Protein AF-A0A1F4BNC8-F1 (afdb_monomer_lite)

Secondary structure (DSSP, 8-state):
----EEEEEEEES-HHHHHHHHHHHHHHS-TTTTTS-EEEEEETTEEEEEEEESS---HHHHHHHHHH-TTSEEEEEEEETTTTEEEEEEEETTEEEEEEEEE--

Foldseek 3Di:
DQWWKKKKKKKFFDPVVQVVLVVLLPVLCDVVVPVWPWDWDDDDGITMIITTDRVDDPLQSVLVSLLVVQRMKMKMWMDGVVVQKIKIFIHHNSDTPDIDMDGND

pLDDT: mean 84.94, std 12.76, range [47.03, 96.75]

Structure (mmCIF, N/CA/C/O backbone):
data_AF-A0A1F4BNC8-F1
#
_entry.id   AF-A0A1F4BNC8-F1
#
loop_
_atom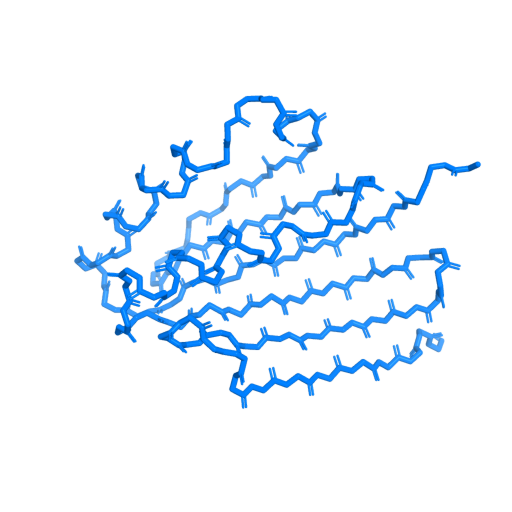_site.group_PDB
_atom_site.id
_atom_site.type_symbol
_atom_site.label_atom_id
_atom_site.label_alt_id
_atom_site.label_comp_id
_atom_site.label_asym_id
_atom_site.label_entity_id
_atom_site.label_seq_id
_atom_site.pdbx_PDB_ins_code
_atom_site.Cartn_x
_atom_site.Cartn_y
_atom_site.Cartn_z
_atom_site.occupancy
_atom_site.B_iso_or_equiv
_atom_site.auth_seq_id
_atom_site.auth_comp_id
_atom_site.auth_asym_id
_atom_site.auth_atom_id
_atom_site.pdbx_PDB_model_num
ATOM 1 N N . MET A 1 1 ? -19.160 5.148 17.918 1.00 47.03 1 MET A N 1
ATOM 2 C CA . MET A 1 1 ? -17.823 5.756 17.762 1.00 47.03 1 MET A CA 1
ATOM 3 C C . MET A 1 1 ? -17.330 5.344 16.390 1.00 47.03 1 MET A C 1
ATOM 5 O O . MET A 1 1 ? -17.612 4.221 15.999 1.00 47.03 1 MET A O 1
ATOM 9 N N . ARG A 1 2 ? -16.757 6.259 15.609 1.00 56.31 2 ARG A N 1
ATOM 10 C CA . ARG A 1 2 ? -16.182 5.903 14.308 1.00 56.31 2 ARG A CA 1
ATOM 11 C C . ARG A 1 2 ? -14.800 5.312 14.569 1.00 56.31 2 ARG A C 1
ATOM 13 O O . ARG A 1 2 ? -13.986 5.978 15.207 1.00 56.31 2 ARG A O 1
ATOM 20 N N . MET A 1 3 ? -14.599 4.064 14.147 1.00 62.59 3 MET A N 1
ATOM 21 C CA . MET A 1 3 ? -13.301 3.387 14.169 1.00 62.59 3 MET A CA 1
ATOM 22 C C . MET A 1 3 ? -12.304 4.269 13.428 1.00 62.59 3 MET A C 1
ATOM 24 O O . MET A 1 3 ? -12.599 4.670 12.315 1.00 62.59 3 MET A O 1
ATOM 2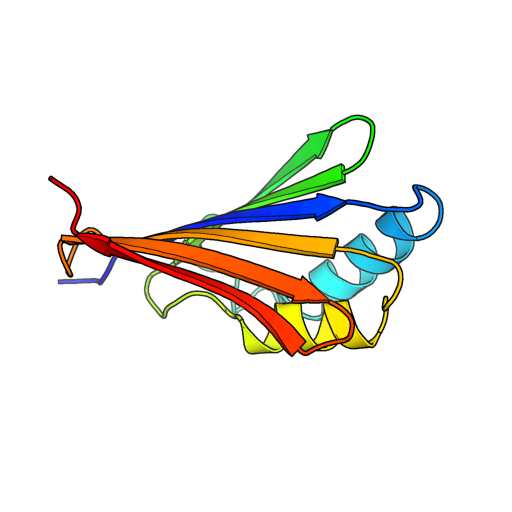8 N N . LEU A 1 4 ? -11.157 4.603 14.020 1.00 80.56 4 LEU A N 1
ATOM 29 C CA . LEU A 1 4 ? -10.112 5.361 13.328 1.00 80.56 4 LEU A CA 1
ATOM 30 C C . LEU A 1 4 ? -8.879 4.477 13.182 1.00 80.56 4 LEU A C 1
ATOM 32 O O . LEU A 1 4 ? -8.244 4.107 14.176 1.00 80.56 4 LEU A O 1
ATOM 36 N N . ILE A 1 5 ? -8.545 4.142 11.938 1.00 87.94 5 ILE A N 1
ATOM 37 C CA . ILE A 1 5 ? -7.303 3.455 11.595 1.00 87.94 5 ILE A CA 1
ATOM 38 C C . ILE A 1 5 ? -6.405 4.448 10.872 1.00 87.94 5 ILE A C 1
ATOM 40 O O . ILE A 1 5 ? -6.792 5.010 9.849 1.00 87.94 5 ILE A O 1
ATOM 44 N N . HIS A 1 6 ? -5.197 4.637 11.394 1.00 90.69 6 HIS A N 1
ATOM 45 C CA . HIS A 1 6 ? -4.143 5.359 10.693 1.00 90.69 6 HIS A CA 1
ATOM 46 C C . HIS A 1 6 ? -3.214 4.331 10.055 1.00 90.69 6 HIS A C 1
ATOM 48 O O . HIS A 1 6 ? -2.673 3.480 10.764 1.00 90.69 6 HIS A O 1
ATOM 54 N N . ALA A 1 7 ? -3.065 4.377 8.737 1.00 91.00 7 ALA A N 1
ATOM 55 C CA . ALA A 1 7 ? -2.226 3.458 7.989 1.00 91.00 7 ALA A CA 1
ATOM 56 C C . ALA A 1 7 ? -1.264 4.205 7.070 1.00 91.00 7 ALA A C 1
ATOM 58 O O . ALA A 1 7 ? -1.655 5.170 6.430 1.00 91.00 7 ALA A O 1
ATOM 59 N N . THR A 1 8 ? -0.047 3.696 6.950 1.00 92.12 8 THR A N 1
ATOM 60 C CA . THR A 1 8 ? 0.958 4.161 5.999 1.00 92.12 8 THR A CA 1
ATOM 61 C C . THR A 1 8 ? 1.256 3.024 5.032 1.00 92.12 8 THR A C 1
ATOM 63 O O . THR A 1 8 ? 1.539 1.902 5.455 1.00 92.12 8 THR A O 1
ATOM 66 N N . ILE A 1 9 ? 1.173 3.291 3.730 1.00 92.38 9 ILE A N 1
ATOM 67 C CA . ILE A 1 9 ? 1.464 2.326 2.672 1.00 92.38 9 ILE A CA 1
ATOM 68 C C . ILE A 1 9 ? 2.652 2.834 1.881 1.00 92.38 9 ILE A C 1
ATOM 70 O O . ILE A 1 9 ? 2.554 3.829 1.173 1.00 92.38 9 ILE A O 1
ATOM 74 N N . THR A 1 10 ? 3.764 2.121 1.973 1.00 93.69 10 THR A N 1
ATOM 75 C CA . THR A 1 10 ? 4.985 2.391 1.225 1.00 93.69 10 THR A CA 1
ATOM 76 C C . THR A 1 10 ? 5.108 1.414 0.065 1.00 93.69 10 THR A C 1
ATOM 78 O O . THR A 1 10 ? 4.988 0.203 0.251 1.00 93.69 10 THR A O 1
ATOM 81 N N . ILE A 1 11 ? 5.382 1.927 -1.128 1.00 94.25 11 ILE A N 1
ATOM 82 C CA . ILE A 1 11 ? 5.610 1.136 -2.336 1.00 94.25 11 ILE A CA 1
ATOM 83 C C . ILE A 1 11 ? 7.021 1.415 -2.826 1.00 94.25 11 ILE A C 1
ATOM 85 O O . ILE A 1 11 ? 7.368 2.565 -3.092 1.00 94.25 11 ILE A O 1
ATOM 89 N N . THR A 1 12 ? 7.826 0.365 -2.946 1.00 93.75 12 THR A N 1
ATOM 90 C CA . THR A 1 12 ? 9.226 0.445 -3.377 1.00 93.75 12 THR A CA 1
ATOM 91 C C . THR A 1 12 ? 9.512 -0.533 -4.509 1.00 93.75 12 THR A C 1
ATOM 93 O O . THR A 1 12 ? 8.816 -1.535 -4.679 1.00 93.75 12 THR A O 1
ATOM 96 N N . GLY A 1 13 ? 10.545 -0.235 -5.296 1.00 90.94 13 GLY A N 1
ATOM 97 C CA . GLY A 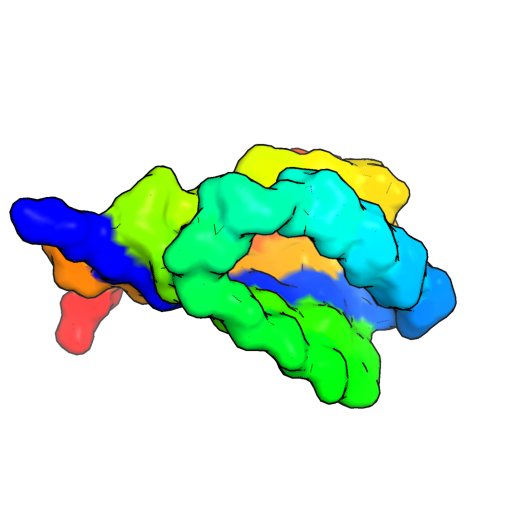1 13 ? 10.976 -1.045 -6.433 1.00 90.94 13 GLY A CA 1
ATOM 98 C C . GLY A 1 13 ? 11.535 -0.171 -7.551 1.00 90.94 13 GLY A C 1
ATOM 99 O O . GLY A 1 13 ? 12.025 0.929 -7.292 1.00 90.94 13 GLY A O 1
ATOM 100 N N . ASP A 1 14 ? 11.466 -0.662 -8.787 1.00 90.06 14 ASP A N 1
ATOM 101 C CA . ASP A 1 14 ? 11.944 0.070 -9.962 1.00 90.06 14 ASP A CA 1
ATOM 102 C C . ASP A 1 14 ? 11.180 1.394 -10.153 1.00 90.06 14 ASP A C 1
ATOM 104 O O . ASP A 1 14 ? 9.950 1.419 -10.260 1.00 90.06 14 ASP A O 1
ATOM 108 N N . ALA A 1 15 ? 11.921 2.501 -10.242 1.00 84.25 15 ALA A N 1
ATOM 109 C CA . ALA A 1 15 ? 11.377 3.838 -10.446 1.00 84.25 15 ALA A CA 1
ATOM 110 C C . ALA A 1 15 ? 10.553 3.968 -11.739 1.00 84.25 15 ALA A C 1
ATOM 112 O O . ALA A 1 15 ? 9.589 4.734 -11.764 1.00 84.25 15 ALA A O 1
ATOM 113 N N . ALA A 1 16 ? 10.878 3.200 -12.786 1.00 86.00 16 ALA A N 1
ATOM 114 C CA . ALA A 1 16 ? 10.106 3.185 -14.028 1.00 86.00 16 ALA A CA 1
ATOM 115 C C . ALA A 1 16 ? 8.687 2.619 -13.830 1.00 86.00 16 ALA A C 1
ATOM 117 O O . ALA A 1 16 ? 7.752 3.026 -14.524 1.00 86.00 16 ALA A O 1
ATOM 118 N N . LEU A 1 17 ? 8.508 1.713 -12.862 1.00 90.38 17 LEU A N 1
ATOM 119 C CA . LEU A 1 17 ? 7.220 1.093 -12.543 1.00 90.38 17 LEU A CA 1
ATOM 120 C C . LEU A 1 17 ? 6.391 1.924 -11.557 1.00 90.38 17 LEU A C 1
ATOM 122 O O . LEU A 1 17 ? 5.159 1.886 -11.616 1.00 90.38 17 LEU A O 1
ATOM 126 N N . LEU A 1 18 ? 7.039 2.697 -10.676 1.00 90.62 18 LEU A N 1
ATOM 127 C CA . LEU A 1 18 ? 6.354 3.490 -9.648 1.00 90.62 18 LEU A CA 1
ATOM 128 C C . LEU A 1 18 ? 5.335 4.470 -10.249 1.00 90.62 18 LEU A C 1
ATOM 130 O O . LEU A 1 18 ? 4.199 4.509 -9.787 1.00 90.62 18 LEU A O 1
ATOM 134 N N . GLY A 1 19 ? 5.677 5.191 -11.321 1.00 88.12 19 GLY A N 1
ATOM 135 C CA . GLY A 1 19 ? 4.745 6.146 -11.942 1.00 88.12 19 GLY A CA 1
ATOM 136 C C . GLY A 1 19 ? 3.493 5.486 -12.543 1.00 88.12 19 GLY A C 1
ATOM 137 O O . GLY A 1 19 ? 2.379 5.997 -12.414 1.00 88.12 19 GLY A O 1
ATOM 138 N N . ALA A 1 20 ? 3.643 4.310 -13.163 1.00 91.12 20 ALA A N 1
ATOM 139 C CA . ALA A 1 20 ? 2.508 3.549 -13.690 1.00 91.12 20 ALA A CA 1
ATOM 140 C C . ALA A 1 20 ? 1.623 2.988 -12.562 1.00 91.12 20 ALA A C 1
ATOM 142 O O . ALA A 1 20 ? 0.391 2.999 -12.673 1.00 91.12 20 ALA A O 1
ATOM 143 N N . CYS A 1 21 ? 2.248 2.546 -11.467 1.00 91.62 21 CYS A N 1
ATOM 144 C CA . CYS A 1 21 ? 1.567 2.077 -10.266 1.00 91.62 21 CYS A CA 1
ATOM 145 C C . CYS A 1 21 ? 0.761 3.194 -9.594 1.00 91.62 21 CYS A C 1
ATOM 147 O O . CYS A 1 21 ? -0.423 3.008 -9.314 1.00 91.62 21 CYS A O 1
ATOM 149 N N . GLU A 1 22 ? 1.345 4.382 -9.436 1.00 88.94 22 GLU A N 1
ATOM 150 C CA . GLU A 1 22 ? 0.660 5.565 -8.912 1.00 88.94 22 GLU A CA 1
ATOM 151 C C . GLU A 1 22 ? -0.603 5.884 -9.726 1.00 88.94 22 GLU A C 1
ATOM 153 O O . GLU A 1 22 ? -1.712 5.964 -9.188 1.00 88.94 22 GLU A O 1
ATOM 158 N N . ALA A 1 23 ? -0.468 6.003 -11.051 1.00 88.38 23 ALA A N 1
ATOM 159 C CA . ALA A 1 23 ? -1.591 6.299 -11.937 1.00 88.38 23 ALA A CA 1
ATOM 160 C C . ALA A 1 23 ? -2.678 5.209 -11.891 1.00 88.38 23 ALA A C 1
ATOM 162 O O . ALA A 1 23 ? -3.864 5.467 -12.134 1.00 88.38 23 ALA A O 1
ATOM 163 N N . ARG A 1 24 ? -2.298 3.962 -11.599 1.00 90.88 24 ARG A N 1
ATOM 164 C CA . ARG A 1 24 ? -3.244 2.867 -11.394 1.00 90.88 24 ARG A CA 1
ATOM 165 C C . ARG A 1 24 ? -3.958 2.982 -10.051 1.00 90.88 24 ARG A C 1
ATOM 167 O O . ARG A 1 24 ? -5.188 2.922 -10.037 1.00 90.88 24 ARG A O 1
ATOM 174 N N . LEU A 1 25 ? -3.228 3.203 -8.963 1.00 88.50 25 LEU A N 1
ATOM 175 C CA . LEU A 1 25 ? -3.788 3.371 -7.623 1.00 88.50 25 LEU A CA 1
ATOM 176 C C . LEU A 1 25 ? -4.747 4.553 -7.558 1.00 88.50 25 LEU A C 1
ATOM 178 O O . LEU A 1 25 ? -5.850 4.387 -7.056 1.00 88.50 25 LEU A O 1
ATOM 182 N N . ARG A 1 26 ? -4.409 5.692 -8.171 1.00 84.50 26 ARG A N 1
ATOM 183 C CA . ARG A 1 26 ? -5.313 6.852 -8.275 1.00 84.50 26 ARG A CA 1
ATOM 184 C C . ARG A 1 26 ? -6.645 6.533 -8.959 1.00 84.50 26 ARG A C 1
ATOM 186 O O . ARG A 1 26 ? -7.659 7.144 -8.645 1.00 84.50 26 ARG A O 1
ATOM 193 N N . ARG A 1 27 ? -6.668 5.578 -9.896 1.00 85.12 27 ARG A N 1
ATOM 194 C CA . ARG A 1 27 ? -7.908 5.125 -10.556 1.00 85.12 27 ARG A CA 1
ATOM 195 C C . ARG A 1 27 ? -8.697 4.130 -9.708 1.00 85.12 27 ARG A C 1
ATOM 197 O O . ARG A 1 27 ? -9.921 4.125 -9.779 1.00 85.12 27 ARG A O 1
ATOM 204 N N . LEU A 1 28 ? -8.009 3.275 -8.950 1.00 84.38 28 LEU A N 1
ATOM 205 C CA . LEU A 1 28 ? -8.639 2.277 -8.079 1.00 84.38 28 LEU A CA 1
ATOM 206 C C . LEU A 1 28 ? -9.190 2.908 -6.790 1.00 84.38 28 LEU A C 1
ATOM 208 O O . LEU A 1 28 ? -10.288 2.574 -6.349 1.00 84.38 28 LEU A O 1
ATOM 212 N N . LEU A 1 29 ? -8.451 3.855 -6.218 1.00 80.25 29 LEU A N 1
ATOM 213 C CA . LEU A 1 29 ? -8.826 4.666 -5.064 1.00 80.25 29 LEU A CA 1
ATOM 214 C C . LEU A 1 29 ? -9.726 5.818 -5.541 1.00 80.25 29 LEU A C 1
ATOM 216 O O . LEU A 1 29 ? -9.308 6.968 -5.621 1.00 80.25 29 LEU A O 1
ATOM 220 N N . SER A 1 30 ? -10.957 5.496 -5.951 1.00 68.62 30 SER A N 1
ATOM 221 C CA . SER A 1 30 ? -11.899 6.500 -6.465 1.00 68.62 30 SER A CA 1
ATOM 222 C C . SER A 1 30 ? -12.213 7.599 -5.424 1.00 68.62 30 SER A C 1
ATOM 224 O O . SER A 1 30 ? -12.106 7.351 -4.219 1.00 68.62 30 SER A O 1
ATOM 226 N N . PRO A 1 31 ? -12.719 8.777 -5.845 1.00 56.44 31 PRO A N 1
ATOM 227 C CA . PRO A 1 31 ? -13.092 9.879 -4.948 1.00 56.44 31 PRO A CA 1
ATOM 228 C C . PRO A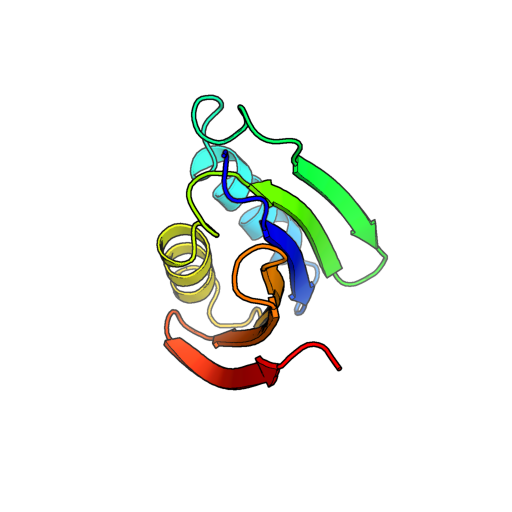 1 31 ? -14.073 9.512 -3.822 1.00 56.44 31 PRO A C 1
ATOM 230 O O . PRO A 1 31 ? -14.133 10.199 -2.810 1.00 56.44 31 PRO A O 1
ATOM 233 N N . GLN A 1 32 ? -14.843 8.431 -3.976 1.00 50.78 32 GLN A N 1
ATOM 234 C CA . GLN A 1 32 ? -15.790 7.960 -2.959 1.00 50.78 32 GLN A CA 1
ATOM 235 C C . GLN A 1 32 ? -15.095 7.223 -1.798 1.00 50.78 32 GLN A C 1
ATOM 237 O O . GLN A 1 32 ? -15.633 7.207 -0.694 1.00 50.78 32 GLN A O 1
ATOM 242 N N . PHE A 1 33 ? -13.902 6.658 -2.035 1.00 55.00 33 PHE A N 1
ATOM 243 C CA . PHE A 1 33 ? -13.016 6.100 -1.003 1.00 55.00 33 PHE A CA 1
ATOM 244 C C . PHE A 1 33 ? -12.119 7.175 -0.368 1.00 55.00 33 PHE A C 1
ATOM 246 O O . PHE A 1 33 ? -11.783 7.071 0.804 1.00 55.00 33 PHE A O 1
ATOM 253 N N . LEU A 1 34 ? -11.798 8.244 -1.106 1.00 55.47 34 LEU A N 1
ATOM 254 C CA . LEU A 1 34 ? -11.048 9.426 -0.641 1.00 55.47 34 LEU A CA 1
ATOM 255 C C . LEU A 1 34 ? -11.875 10.381 0.245 1.00 55.47 34 LEU A C 1
ATOM 257 O O . LEU A 1 34 ? -11.510 11.541 0.423 1.00 55.47 34 LEU A O 1
ATOM 261 N N . LYS A 1 35 ? -13.011 9.925 0.791 1.00 48.84 35 LYS A N 1
ATOM 262 C CA . LYS A 1 35 ? -13.747 10.681 1.821 1.00 48.84 35 LYS A CA 1
ATOM 263 C C . LYS A 1 35 ? -12.920 10.832 3.109 1.00 48.84 35 LYS A C 1
ATOM 265 O O . LYS A 1 35 ? -13.171 11.745 3.890 1.00 48.84 35 LYS A O 1
ATOM 270 N N . ASP A 1 36 ? -11.952 9.935 3.258 1.00 54.78 36 ASP A N 1
ATOM 271 C CA . ASP A 1 36 ? -10.957 9.812 4.309 1.00 54.78 36 ASP A CA 1
ATOM 272 C C . ASP A 1 36 ? -9.645 10.499 3.873 1.00 54.78 36 ASP A C 1
ATOM 274 O O . ASP A 1 36 ? -9.265 10.431 2.703 1.00 54.78 36 ASP A O 1
ATOM 278 N N . GLU A 1 37 ? -8.965 11.198 4.793 1.00 61.25 37 GLU A N 1
ATOM 279 C CA . GLU A 1 37 ? -7.748 11.979 4.512 1.00 61.25 37 GLU A CA 1
ATOM 280 C C . GLU A 1 37 ? -6.625 11.066 3.990 1.00 61.25 37 GLU A C 1
ATOM 282 O O . GLU A 1 37 ? -5.939 10.403 4.770 1.00 61.25 37 GLU A O 1
ATOM 287 N N . VAL A 1 38 ? -6.443 11.028 2.667 1.00 62.69 38 VAL A N 1
ATOM 288 C CA . VAL A 1 38 ? -5.298 10.380 2.020 1.00 62.69 38 VAL A CA 1
ATOM 289 C C . VAL A 1 38 ? -4.266 11.439 1.683 1.00 62.69 38 VAL A C 1
ATOM 291 O O . VAL A 1 38 ? -4.494 12.277 0.810 1.00 62.69 38 VAL A O 1
ATOM 294 N N . THR A 1 39 ? -3.124 11.392 2.364 1.00 70.06 39 THR A N 1
ATOM 295 C CA . THR A 1 39 ? -1.966 12.216 2.010 1.00 70.06 39 THR A CA 1
ATOM 296 C C . THR A 1 39 ? -0.980 11.358 1.236 1.00 70.06 39 THR A C 1
ATOM 298 O O . THR A 1 39 ? -0.502 10.340 1.729 1.00 70.06 39 THR A O 1
ATOM 301 N N . GLU A 1 40 ? -0.698 11.751 -0.000 1.00 73.75 40 GLU A N 1
ATOM 302 C CA . GLU A 1 40 ? 0.319 11.108 -0.824 1.00 73.75 40 GLU A CA 1
ATOM 303 C C . GLU A 1 40 ? 1.649 11.857 -0.670 1.00 73.75 40 GLU A C 1
ATOM 305 O O . GLU A 1 40 ? 1.729 13.065 -0.898 1.00 73.75 40 GLU A O 1
ATOM 310 N N . HIS A 1 41 ? 2.696 11.129 -0.294 1.00 74.19 41 HIS A N 1
ATOM 311 C CA . HIS A 1 41 ? 4.065 11.612 -0.202 1.00 74.19 41 HIS A CA 1
ATOM 312 C C . HIS A 1 41 ? 4.939 10.882 -1.225 1.00 74.19 41 HIS A C 1
ATOM 314 O O . HIS A 1 41 ? 5.005 9.651 -1.254 1.00 74.19 41 HIS A O 1
ATOM 320 N N . HIS A 1 42 ? 5.648 11.645 -2.055 1.00 67.56 42 HIS A N 1
ATOM 321 C CA . HIS A 1 42 ? 6.629 11.111 -3.000 1.00 67.56 42 HIS A CA 1
ATOM 322 C C . HIS A 1 42 ? 8.034 11.327 -2.446 1.00 67.56 42 HIS A C 1
ATOM 324 O O . HIS A 1 42 ? 8.453 12.462 -2.221 1.00 67.56 42 HIS A O 1
ATOM 330 N N . GLY A 1 43 ? 8.759 10.234 -2.210 1.00 60.31 43 GLY A N 1
ATOM 331 C CA . GLY A 1 43 ? 10.175 10.262 -1.851 1.00 60.31 43 GLY A CA 1
ATOM 332 C C . GLY A 1 43 ? 11.045 9.759 -3.007 1.00 60.31 43 GLY A C 1
ATOM 333 O O . GLY A 1 43 ? 10.554 9.026 -3.870 1.00 60.31 43 GLY A O 1
ATOM 334 N N . PRO A 1 44 ? 12.346 10.101 -3.048 1.00 55.97 44 PRO A N 1
ATOM 335 C CA . PRO A 1 44 ? 13.267 9.524 -4.021 1.00 55.97 44 PRO A CA 1
ATOM 336 C C . PRO A 1 44 ? 13.397 8.013 -3.765 1.00 55.97 44 PRO A C 1
ATOM 338 O O . PRO A 1 44 ? 14.113 7.586 -2.864 1.00 55.97 44 PRO A O 1
ATOM 341 N N . GLY A 1 45 ? 12.662 7.209 -4.539 1.00 68.88 45 GLY A N 1
ATOM 342 C CA . GLY A 1 45 ? 12.695 5.742 -4.486 1.00 68.88 45 GLY A CA 1
ATOM 343 C C . GLY A 1 45 ? 11.420 5.051 -3.987 1.00 68.88 45 GLY A C 1
ATOM 344 O O . GLY A 1 45 ? 11.436 3.830 -3.826 1.00 68.88 45 GLY A O 1
ATOM 345 N N . GLY A 1 46 ? 10.320 5.774 -3.753 1.00 85.06 46 GLY A N 1
ATOM 346 C CA . GLY A 1 46 ? 9.067 5.126 -3.364 1.00 85.06 46 GLY A CA 1
ATOM 347 C C . GLY A 1 46 ? 7.853 6.045 -3.288 1.00 85.06 46 GLY A C 1
ATOM 348 O O . GLY A 1 46 ? 7.974 7.261 -3.131 1.00 85.06 46 GLY A O 1
ATOM 349 N N . LEU A 1 47 ? 6.677 5.428 -3.376 1.00 88.88 47 LEU A N 1
ATOM 350 C CA . LEU A 1 47 ? 5.390 6.072 -3.107 1.00 88.88 47 LEU A CA 1
ATOM 351 C C . LEU A 1 47 ? 5.015 5.823 -1.649 1.00 88.88 47 LEU A C 1
ATOM 353 O O . LEU A 1 47 ? 5.194 4.710 -1.153 1.00 88.88 47 LEU A O 1
ATOM 357 N N . CYS A 1 48 ? 4.477 6.826 -0.969 1.00 89.31 48 CYS A N 1
ATOM 358 C CA . CYS A 1 48 ? 3.978 6.693 0.390 1.00 89.31 48 CYS A CA 1
ATOM 359 C C . CYS A 1 48 ? 2.560 7.263 0.475 1.00 89.31 48 CYS A C 1
ATOM 361 O O . CYS A 1 48 ? 2.319 8.394 0.066 1.00 89.31 48 CYS A O 1
ATOM 363 N N . TYR A 1 49 ? 1.624 6.475 0.994 1.00 87.38 49 TYR A N 1
ATOM 364 C CA . TYR A 1 49 ? 0.232 6.865 1.188 1.00 87.38 49 TYR A CA 1
ATOM 365 C C . TYR A 1 49 ? -0.101 6.799 2.670 1.00 87.38 49 TYR A C 1
ATOM 367 O O . TYR A 1 49 ? -0.118 5.709 3.239 1.00 87.38 49 TYR A O 1
ATOM 375 N N . ASP A 1 50 ? -0.403 7.939 3.273 1.00 87.19 50 ASP A N 1
ATOM 376 C CA . ASP A 1 50 ? -0.942 8.016 4.626 1.00 87.19 50 ASP A CA 1
ATOM 377 C C . ASP A 1 50 ? -2.465 8.089 4.556 1.00 87.19 50 ASP A C 1
ATOM 379 O O . ASP A 1 50 ? -3.026 8.989 3.936 1.00 87.19 50 ASP A O 1
ATOM 383 N N . LEU A 1 51 ? -3.132 7.112 5.166 1.00 85.56 51 LEU A N 1
ATOM 384 C CA . LEU A 1 51 ? -4.577 6.928 5.172 1.00 85.56 51 LEU A CA 1
ATOM 385 C C . LEU A 1 51 ? -5.114 7.074 6.594 1.00 85.56 51 LEU A C 1
ATOM 387 O O . LEU A 1 51 ? -4.673 6.364 7.500 1.00 85.56 51 LEU A O 1
ATOM 391 N N . LYS A 1 52 ? -6.144 7.897 6.781 1.00 84.75 52 LYS A N 1
ATOM 392 C CA . LYS A 1 52 ? -6.955 7.903 8.007 1.00 84.75 52 LYS A CA 1
ATOM 393 C C . LYS A 1 52 ? -8.359 7.422 7.692 1.00 84.75 52 LYS A C 1
ATOM 395 O O . LYS A 1 52 ? -9.195 8.223 7.298 1.00 84.75 52 LYS A O 1
ATOM 400 N N . VAL A 1 53 ? -8.596 6.121 7.838 1.00 81.81 53 VAL A N 1
ATOM 401 C CA . VAL A 1 53 ? -9.811 5.465 7.337 1.00 81.81 53 VAL A CA 1
ATOM 402 C C . VAL A 1 53 ? -10.743 5.016 8.448 1.00 81.81 53 VAL A C 1
ATOM 404 O O . VAL A 1 53 ? -10.300 4.444 9.450 1.00 81.81 53 VAL A O 1
ATOM 407 N N . GLU A 1 54 ? -12.045 5.227 8.233 1.00 78.00 54 GLU A N 1
ATOM 408 C CA . GLU A 1 54 ? -13.085 4.769 9.162 1.00 78.00 54 GLU A CA 1
ATOM 409 C C . GLU A 1 54 ? -13.569 3.341 8.861 1.00 78.00 54 GLU A C 1
ATOM 411 O O . GLU A 1 54 ? -13.935 2.585 9.761 1.00 78.00 54 GLU A O 1
ATOM 416 N N . GLY A 1 55 ? -13.551 2.948 7.582 1.00 72.62 55 GLY A N 1
ATOM 417 C CA . GLY A 1 55 ? -14.079 1.666 7.094 1.00 72.62 55 GLY A CA 1
ATOM 418 C C . GLY A 1 55 ? -13.066 0.520 7.018 1.00 72.62 55 GLY A C 1
ATOM 419 O O . GLY A 1 55 ? -13.403 -0.558 6.528 1.00 72.62 55 GLY A O 1
ATOM 420 N N . GLY A 1 56 ? -11.829 0.742 7.470 1.00 82.25 56 GLY A N 1
ATOM 421 C CA . GLY A 1 56 ? -10.723 -0.197 7.293 1.00 82.25 56 GLY A CA 1
ATOM 422 C C . GLY A 1 56 ? -9.831 0.123 6.096 1.00 82.25 56 GLY A C 1
ATOM 423 O O . GLY A 1 56 ? -10.166 0.904 5.209 1.00 82.25 56 GLY A O 1
ATOM 424 N N . ILE A 1 57 ? -8.649 -0.489 6.091 1.00 86.38 57 ILE A N 1
ATOM 425 C CA . ILE A 1 57 ? -7.653 -0.298 5.033 1.00 86.38 57 ILE A CA 1
ATOM 426 C C . ILE A 1 57 ? -8.125 -1.055 3.784 1.00 86.38 57 ILE A C 1
ATOM 428 O O . ILE A 1 57 ? -8.453 -2.241 3.899 1.00 86.38 57 ILE A O 1
ATOM 432 N N . PRO A 1 58 ? -8.121 -0.440 2.586 1.00 87.56 58 PRO A N 1
ATOM 433 C CA . PRO A 1 58 ? -8.564 -1.084 1.351 1.00 87.56 58 PRO A CA 1
ATOM 434 C C . PRO A 1 58 ? -7.507 -2.067 0.815 1.00 87.56 58 PRO A C 1
ATOM 436 O O . PRO A 1 58 ? -7.021 -1.944 -0.309 1.00 87.56 58 PRO A O 1
ATOM 439 N N . PHE A 1 59 ? -7.149 -3.081 1.607 1.00 89.25 59 PHE A N 1
ATOM 440 C CA . PHE A 1 59 ? -6.187 -4.117 1.224 1.00 89.25 59 PHE A CA 1
ATOM 441 C C . PHE A 1 59 ? -6.484 -4.792 -0.121 1.00 89.25 59 PHE A C 1
ATOM 443 O O . PHE A 1 59 ? -5.521 -5.023 -0.849 1.00 89.25 59 PHE A O 1
ATOM 450 N N . PRO A 1 60 ? -7.746 -5.065 -0.517 1.00 90.31 60 PRO A N 1
ATOM 451 C CA . PRO A 1 60 ? -8.026 -5.627 -1.839 1.00 90.31 60 PRO A CA 1
ATOM 452 C C . PRO A 1 60 ? -7.511 -4.760 -2.996 1.00 90.31 60 PRO A C 1
ATOM 454 O O . PRO A 1 60 ? -7.015 -5.299 -3.982 1.00 90.31 60 PRO A O 1
ATOM 457 N N . VAL A 1 61 ? -7.556 -3.429 -2.860 1.00 89.75 61 VAL A N 1
ATOM 458 C CA . VAL A 1 61 ? -7.049 -2.494 -3.877 1.00 89.75 61 VAL A CA 1
ATOM 459 C C . VAL A 1 61 ? -5.527 -2.581 -3.981 1.00 89.75 61 VAL A C 1
ATOM 461 O O . VAL A 1 61 ? -4.985 -2.702 -5.079 1.00 89.75 61 VAL A O 1
ATOM 464 N N . PHE A 1 62 ? -4.830 -2.574 -2.843 1.00 92.00 62 PHE A N 1
ATOM 465 C CA . PHE A 1 62 ? -3.370 -2.688 -2.820 1.00 92.00 62 PHE A CA 1
ATOM 466 C C . PHE A 1 62 ? -2.881 -4.075 -3.251 1.00 92.00 62 PHE A C 1
ATOM 468 O O . PHE A 1 62 ? -1.857 -4.178 -3.919 1.00 92.00 62 PHE A O 1
ATOM 475 N N . ALA A 1 63 ? -3.619 -5.140 -2.931 1.00 92.81 63 ALA A N 1
ATOM 476 C CA . A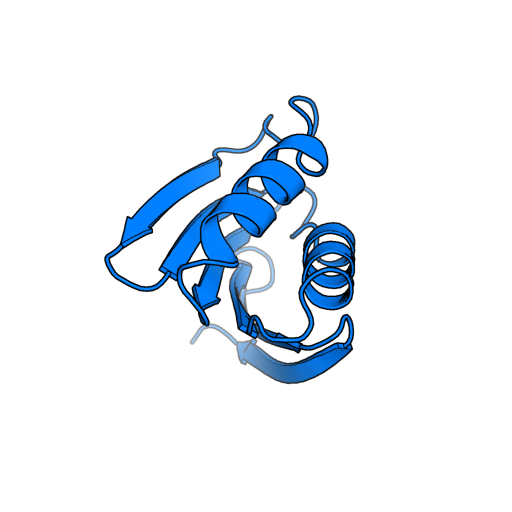LA A 1 63 ? -3.323 -6.486 -3.409 1.00 92.81 63 ALA A CA 1
ATOM 477 C C . ALA A 1 63 ? -3.497 -6.585 -4.930 1.00 92.81 63 ALA A C 1
ATOM 479 O O . ALA A 1 63 ? -2.614 -7.103 -5.607 1.00 92.81 63 ALA A O 1
ATOM 480 N N . GLN A 1 64 ? -4.577 -6.021 -5.482 1.00 94.00 64 GLN A N 1
ATOM 481 C CA . GLN A 1 64 ? -4.767 -5.952 -6.929 1.00 94.00 64 GLN A CA 1
ATOM 482 C C . GLN A 1 64 ? -3.621 -5.190 -7.610 1.00 94.00 64 GLN A C 1
ATOM 484 O O . GLN A 1 64 ? -3.035 -5.697 -8.563 1.00 94.00 64 GLN A O 1
ATOM 489 N N . ALA A 1 65 ? -3.255 -4.009 -7.105 1.00 93.38 65 ALA A N 1
ATOM 490 C CA . ALA A 1 65 ? -2.127 -3.253 -7.646 1.00 93.38 65 ALA A CA 1
ATOM 491 C C . ALA A 1 65 ? -0.811 -4.046 -7.539 1.00 93.38 65 ALA A C 1
ATOM 493 O O . ALA A 1 65 ? -0.067 -4.140 -8.507 1.00 93.38 65 ALA A O 1
ATOM 494 N N . SER A 1 66 ? -0.552 -4.701 -6.407 1.00 95.12 66 SER A N 1
ATOM 495 C CA . SER A 1 66 ? 0.631 -5.553 -6.229 1.00 95.12 66 SER A CA 1
ATOM 496 C C . SER A 1 66 ? 0.682 -6.740 -7.196 1.00 95.12 66 SER A C 1
ATOM 498 O O . SER A 1 66 ? 1.767 -7.183 -7.560 1.00 95.12 66 SER A O 1
ATOM 500 N N . GLN A 1 67 ? -0.465 -7.264 -7.626 1.00 96.06 67 GLN A N 1
ATOM 501 C CA . GLN A 1 67 ? -0.531 -8.307 -8.651 1.00 96.06 67 GLN A CA 1
ATOM 502 C C . GLN A 1 67 ? -0.220 -7.759 -10.051 1.00 96.06 67 GLN A C 1
ATOM 504 O O . GLN A 1 67 ? 0.432 -8.429 -10.845 1.00 96.06 67 GLN A O 1
ATOM 509 N N . GLU A 1 68 ? -0.693 -6.550 -10.357 1.00 95.75 68 GLU A N 1
ATOM 510 C CA . GLU A 1 68 ? -0.443 -5.877 -11.638 1.00 95.75 68 GLU A CA 1
ATOM 511 C C . GLU A 1 68 ? 1.014 -5.387 -11.766 1.00 95.75 68 GLU A C 1
ATOM 513 O O . GLU A 1 68 ? 1.530 -5.285 -12.877 1.00 95.75 68 GLU A O 1
ATOM 518 N N . PHE A 1 69 ? 1.688 -5.141 -10.637 1.00 95.25 69 PHE A N 1
ATOM 519 C CA . PHE A 1 69 ? 3.092 -4.729 -10.555 1.00 95.25 69 PHE A CA 1
ATOM 520 C C . PHE A 1 69 ? 3.897 -5.705 -9.676 1.00 95.25 69 PHE A C 1
ATOM 522 O O . PHE A 1 69 ? 4.262 -5.356 -8.550 1.00 95.25 69 PHE A O 1
ATOM 529 N N . PRO A 1 70 ? 4.178 -6.933 -10.160 1.00 93.94 70 PRO A N 1
ATOM 530 C CA . PRO A 1 70 ? 4.777 -7.996 -9.348 1.00 93.94 70 PRO A CA 1
ATOM 531 C C . PRO A 1 70 ? 6.204 -7.685 -8.872 1.00 93.94 70 PRO A C 1
ATOM 533 O O . PRO A 1 70 ? 6.630 -8.234 -7.857 1.00 93.94 70 PRO A O 1
ATOM 536 N N . ASP A 1 71 ? 6.912 -6.793 -9.569 1.00 93.75 71 ASP A N 1
ATOM 537 C CA . ASP A 1 71 ? 8.272 -6.355 -9.227 1.00 93.75 71 ASP A CA 1
ATOM 538 C C . ASP A 1 71 ? 8.301 -5.218 -8.187 1.00 93.75 71 ASP A C 1
ATOM 540 O O . ASP A 1 71 ? 9.371 -4.801 -7.740 1.00 93.75 71 ASP A O 1
ATOM 544 N N . LEU A 1 72 ? 7.133 -4.702 -7.785 1.00 94.56 72 LEU A N 1
ATOM 545 C CA . LEU A 1 72 ? 7.004 -3.714 -6.719 1.00 94.56 72 LEU A CA 1
ATOM 546 C C . LEU A 1 72 ? 6.642 -4.387 -5.393 1.00 94.56 72 LEU A C 1
ATOM 548 O O . LEU A 1 72 ? 5.814 -5.298 -5.319 1.00 94.56 72 LEU A O 1
ATOM 552 N N . THR A 1 73 ? 7.226 -3.883 -4.311 1.00 94.75 73 THR A N 1
ATOM 553 C CA . THR A 1 73 ? 6.905 -4.302 -2.945 1.00 94.75 73 THR A CA 1
ATOM 554 C C . THR A 1 73 ? 5.987 -3.282 -2.297 1.00 94.75 73 THR A C 1
ATOM 556 O O . THR A 1 73 ? 6.311 -2.099 -2.246 1.00 94.75 73 THR A O 1
ATOM 559 N N . PHE A 1 74 ? 4.862 -3.745 -1.757 1.00 95.38 74 PHE A N 1
ATOM 560 C CA . PHE A 1 74 ? 3.892 -2.910 -1.058 1.00 95.38 74 PHE A CA 1
ATOM 561 C C . PHE A 1 74 ? 3.955 -3.252 0.423 1.00 95.38 74 PHE A C 1
ATOM 563 O O . PHE A 1 74 ? 3.674 -4.381 0.818 1.00 95.38 74 PHE A O 1
ATOM 570 N N . ARG A 1 75 ? 4.304 -2.292 1.265 1.00 95.62 75 ARG A N 1
ATOM 571 C CA . ARG A 1 75 ? 4.338 -2.453 2.714 1.00 95.62 75 ARG A CA 1
ATOM 572 C C . ARG A 1 75 ? 3.295 -1.544 3.326 1.00 95.62 75 ARG A C 1
ATOM 574 O O . ARG A 1 75 ? 3.372 -0.339 3.158 1.00 95.62 75 ARG A O 1
ATOM 581 N N . ALA A 1 76 ? 2.339 -2.120 4.036 1.00 94.56 76 ALA A N 1
ATOM 582 C CA . ALA A 1 76 ? 1.375 -1.370 4.818 1.00 94.56 76 ALA A CA 1
ATOM 583 C C . ALA A 1 76 ? 1.677 -1.551 6.303 1.00 94.56 76 ALA A C 1
ATOM 585 O O . ALA A 1 76 ? 1.899 -2.670 6.766 1.00 94.56 76 ALA A O 1
ATOM 586 N N . GLU A 1 77 ? 1.653 -0.458 7.046 1.00 94.69 77 GLU A N 1
ATOM 587 C CA . GLU A 1 77 ? 1.726 -0.417 8.502 1.00 94.69 77 GLU A CA 1
ATOM 588 C C . GLU A 1 77 ? 0.512 0.345 9.005 1.00 94.69 77 GLU A C 1
ATOM 590 O O . GLU A 1 77 ? 0.073 1.291 8.358 1.00 94.69 77 GLU A O 1
ATOM 595 N N . TRP A 1 78 ? -0.073 -0.070 10.123 1.00 94.44 78 TRP A N 1
ATOM 596 C CA . TRP A 1 78 ? -1.240 0.617 10.655 1.00 94.44 78 TRP A CA 1
ATOM 597 C C . TRP A 1 78 ? -1.363 0.530 12.161 1.00 94.44 78 TRP A C 1
ATOM 599 O O . TRP A 1 78 ? -0.832 -0.370 12.812 1.00 94.44 78 TRP A O 1
ATOM 609 N N . VAL A 1 79 ? -2.146 1.460 12.689 1.00 93.44 79 VAL A N 1
ATOM 610 C CA . VAL A 1 79 ? -2.571 1.532 14.078 1.00 93.44 79 VAL A CA 1
ATOM 611 C C . VAL A 1 79 ? -4.093 1.603 14.095 1.00 93.44 79 VAL A C 1
ATOM 613 O O . VAL A 1 79 ? -4.690 2.498 13.501 1.00 93.44 79 VAL A O 1
ATOM 616 N N . ASN A 1 80 ? -4.719 0.649 14.778 1.00 90.88 80 ASN A N 1
ATOM 617 C CA . ASN A 1 80 ? -6.135 0.649 15.112 1.00 90.88 80 ASN A CA 1
ATOM 618 C C . ASN A 1 80 ? -6.280 1.040 16.587 1.00 90.88 80 ASN A C 1
ATOM 620 O O . ASN A 1 80 ? -6.068 0.220 17.485 1.00 90.88 80 ASN A O 1
ATOM 624 N N . ALA A 1 81 ? -6.626 2.306 16.825 1.00 86.25 81 ALA A N 1
ATOM 625 C CA . ALA A 1 81 ? -6.750 2.849 18.174 1.00 86.25 81 ALA A CA 1
ATOM 626 C C . ALA A 1 81 ? -7.923 2.233 18.955 1.00 86.25 81 ALA A C 1
ATOM 628 O O . ALA A 1 81 ? -7.832 2.083 20.168 1.00 86.25 81 ALA A O 1
ATOM 629 N N . GLU A 1 82 ? -8.997 1.834 18.269 1.00 85.75 82 GLU A N 1
ATOM 630 C CA . GLU A 1 82 ? -10.173 1.236 18.909 1.00 85.75 82 GLU A CA 1
ATOM 631 C C . GLU A 1 82 ? -9.886 -0.171 19.437 1.00 85.75 82 GLU A C 1
ATOM 633 O O . GLU A 1 82 ? -10.300 -0.521 20.539 1.00 85.75 82 GLU A O 1
ATOM 638 N N . LEU A 1 83 ? -9.132 -0.966 18.675 1.00 88.00 83 LEU A N 1
ATOM 639 C CA . LEU A 1 83 ? -8.740 -2.315 19.084 1.00 88.00 83 LEU A CA 1
ATOM 640 C C . LEU A 1 83 ? -7.467 -2.343 19.938 1.00 88.00 83 LEU A C 1
ATOM 642 O O . LEU A 1 83 ? -7.074 -3.415 20.395 1.00 88.00 83 LEU A O 1
ATOM 646 N N . GLY A 1 84 ? -6.796 -1.203 20.129 1.00 90.62 84 GLY A N 1
ATOM 647 C CA . GLY A 1 84 ? -5.507 -1.152 20.817 1.00 90.62 84 GLY A CA 1
ATOM 648 C C . GLY A 1 84 ? -4.447 -2.005 20.115 1.00 90.62 84 GLY A C 1
ATOM 649 O O . GLY A 1 84 ? -3.658 -2.676 20.776 1.00 90.62 84 GLY A O 1
ATOM 650 N N . GLN A 1 85 ? -4.452 -2.036 18.778 1.00 93.69 85 GLN A N 1
ATOM 651 C CA . GLN A 1 85 ? -3.588 -2.904 17.973 1.00 93.69 85 GLN A CA 1
ATOM 652 C C . GLN A 1 85 ? -2.819 -2.119 16.920 1.00 93.69 85 GLN A C 1
ATOM 654 O O . GLN A 1 85 ? -3.331 -1.180 16.318 1.00 93.69 85 GLN A O 1
ATOM 659 N N . ARG A 1 86 ? -1.603 -2.568 16.630 1.00 94.56 86 ARG A N 1
ATOM 660 C CA . ARG A 1 86 ? -0.847 -2.185 15.440 1.00 94.56 86 ARG A CA 1
ATOM 661 C C . ARG A 1 86 ? -0.619 -3.405 14.566 1.00 94.56 86 ARG A C 1
ATOM 663 O O . ARG A 1 86 ? -0.545 -4.527 15.064 1.00 94.56 86 ARG A O 1
ATOM 670 N N . GLY A 1 87 ? -0.475 -3.193 13.272 1.00 95.44 87 GLY A N 1
ATOM 671 C CA . GLY A 1 87 ? -0.145 -4.270 12.359 1.00 95.44 87 GLY A CA 1
ATOM 672 C C . GLY A 1 87 ? 0.739 -3.817 11.219 1.00 95.44 87 GLY A C 1
ATOM 673 O O . GLY A 1 87 ? 0.917 -2.627 10.965 1.00 95.44 87 GLY A O 1
ATOM 674 N N . SER A 1 88 ? 1.318 -4.799 10.545 1.00 96.38 88 SER A N 1
ATOM 675 C CA . SER A 1 88 ? 2.014 -4.593 9.287 1.00 96.38 88 SER A CA 1
ATOM 676 C C . SER A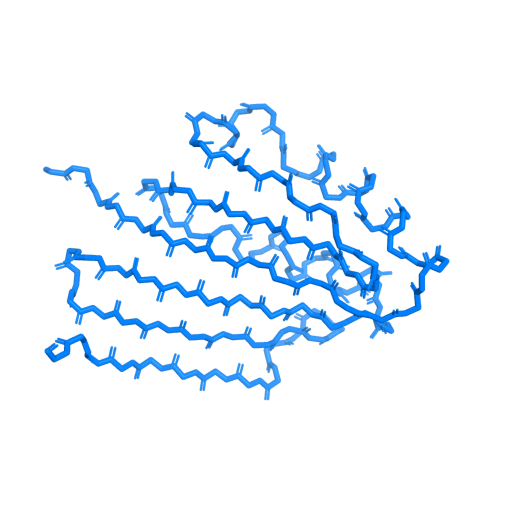 1 88 ? 1.759 -5.761 8.349 1.00 96.38 88 SER A C 1
ATOM 678 O O . SER A 1 88 ? 1.579 -6.901 8.784 1.00 96.38 88 SER A O 1
ATOM 680 N N . VAL A 1 89 ? 1.741 -5.482 7.051 1.00 96.75 89 VAL A N 1
ATOM 681 C CA . VAL A 1 89 ? 1.694 -6.496 6.003 1.00 96.75 89 VAL A CA 1
ATOM 682 C C . VAL A 1 89 ? 2.579 -6.073 4.842 1.00 96.75 89 VAL A C 1
ATOM 684 O O . VAL A 1 89 ? 2.659 -4.900 4.491 1.00 96.75 89 VAL A O 1
ATOM 687 N N . THR A 1 90 ? 3.277 -7.034 4.253 1.00 96.62 90 THR A N 1
ATOM 688 C CA . THR A 1 90 ? 3.974 -6.868 2.978 1.00 96.62 90 THR A CA 1
ATOM 689 C C . THR A 1 90 ? 3.228 -7.665 1.924 1.00 96.62 90 THR A C 1
ATOM 691 O O . THR A 1 90 ? 2.985 -8.856 2.119 1.00 96.62 90 THR A O 1
ATOM 694 N N . LEU A 1 91 ? 2.846 -7.004 0.837 1.00 95.25 91 LEU A N 1
ATOM 695 C CA . LEU A 1 91 ? 2.232 -7.601 -0.336 1.00 95.25 91 LEU A CA 1
ATOM 696 C C . LEU A 1 91 ? 3.255 -7.620 -1.475 1.00 95.25 91 LEU A C 1
ATOM 698 O O . LEU A 1 91 ? 3.915 -6.615 -1.749 1.00 95.25 91 LEU A O 1
ATOM 702 N N . ALA A 1 92 ? 3.367 -8.768 -2.133 1.00 92.00 92 ALA A N 1
ATOM 703 C CA . ALA A 1 92 ? 4.109 -8.927 -3.376 1.00 92.00 92 ALA A CA 1
ATOM 704 C C . ALA A 1 92 ? 3.327 -9.866 -4.295 1.00 92.00 92 ALA A C 1
ATOM 706 O O . ALA A 1 92 ? 2.824 -10.900 -3.842 1.00 92.00 92 ALA A O 1
ATOM 707 N N . ASN A 1 93 ? 3.207 -9.501 -5.573 1.00 93.81 93 ASN A N 1
ATOM 708 C CA . ASN A 1 93 ? 2.453 -10.264 -6.568 1.00 93.81 93 ASN A CA 1
ATOM 709 C C . ASN A 1 93 ? 1.036 -10.654 -6.080 1.00 93.81 93 ASN A C 1
ATOM 711 O O . ASN A 1 93 ? 0.605 -11.806 -6.168 1.00 93.81 93 ASN A O 1
ATOM 715 N N . GLY A 1 94 ? 0.345 -9.697 -5.451 1.00 92.25 94 GLY A N 1
ATOM 716 C CA . GLY A 1 94 ? -1.023 -9.857 -4.948 1.00 92.25 94 GLY A CA 1
ATOM 717 C C . GLY A 1 94 ? -1.186 -10.735 -3.708 1.00 92.25 94 GLY A C 1
ATOM 718 O O . GLY A 1 94 ? -2.315 -11.030 -3.315 1.00 92.25 94 GLY A O 1
ATOM 719 N N . ARG A 1 95 ? -0.091 -11.158 -3.069 1.00 92.12 95 ARG A N 1
ATOM 720 C CA . ARG A 1 95 ? -0.123 -12.030 -1.887 1.00 92.12 95 ARG A CA 1
ATOM 721 C C . ARG A 1 95 ? 0.579 -11.392 -0.703 1.00 92.12 95 ARG A C 1
ATOM 723 O O . ARG A 1 95 ? 1.617 -10.759 -0.862 1.00 92.12 95 ARG A O 1
ATOM 730 N N . ALA A 1 96 ? 0.046 -11.629 0.493 1.00 93.81 96 ALA A N 1
ATOM 731 C CA . ALA A 1 96 ? 0.740 -11.302 1.729 1.00 93.81 96 ALA A CA 1
ATOM 732 C C . ALA A 1 96 ? 1.941 -12.238 1.915 1.00 93.81 96 ALA A C 1
ATOM 734 O O . ALA A 1 96 ? 1.779 -13.447 2.067 1.00 93.81 96 ALA A O 1
ATOM 735 N N . THR A 1 97 ? 3.146 -11.677 1.889 1.00 93.50 97 THR A N 1
ATOM 736 C CA . THR A 1 97 ? 4.406 -12.407 2.093 1.00 93.50 97 THR A CA 1
ATOM 737 C C . THR A 1 97 ? 4.894 -12.320 3.533 1.00 93.50 97 THR A C 1
ATOM 739 O O . THR A 1 97 ? 5.599 -13.208 4.009 1.00 93.50 97 THR A O 1
ATOM 742 N N . ARG A 1 98 ? 4.496 -11.267 4.252 1.00 92.50 98 ARG A N 1
ATOM 743 C CA . ARG A 1 98 ? 4.788 -11.070 5.673 1.00 92.50 98 ARG A CA 1
ATOM 744 C C . ARG A 1 98 ? 3.623 -10.360 6.338 1.00 92.50 98 ARG A C 1
ATOM 746 O O . ARG A 1 98 ? 3.116 -9.400 5.770 1.00 92.50 98 ARG A O 1
ATOM 753 N N . GLN A 1 99 ? 3.237 -10.787 7.535 1.00 94.69 99 GLN A N 1
ATOM 754 C CA . GLN A 1 99 ? 2.217 -10.114 8.335 1.00 94.69 99 GLN A CA 1
ATOM 755 C C . GLN A 1 99 ? 2.568 -10.187 9.821 1.00 94.69 99 GLN A C 1
ATOM 757 O O . GLN A 1 99 ? 3.084 -11.202 10.285 1.00 94.69 99 GLN A O 1
ATOM 762 N N . ALA A 1 100 ? 2.278 -9.118 10.556 1.00 94.56 100 ALA A N 1
ATOM 763 C CA . ALA A 1 100 ? 2.356 -9.081 12.010 1.00 94.56 100 ALA A CA 1
ATOM 764 C C . ALA A 1 100 ? 1.205 -8.240 12.571 1.00 94.56 100 ALA A C 1
ATOM 766 O O . ALA A 1 100 ? 0.828 -7.234 11.970 1.00 94.56 100 ALA A O 1
ATOM 767 N N . ILE A 1 101 ? 0.662 -8.650 13.717 1.00 94.50 101 ILE A N 1
ATOM 768 C CA . ILE A 1 101 ? -0.333 -7.901 14.491 1.00 94.50 101 ILE A CA 1
ATOM 769 C C . ILE A 1 101 ? 0.086 -7.976 15.955 1.00 94.50 101 ILE A C 1
ATOM 771 O O . ILE A 1 101 ? 0.360 -9.059 16.470 1.00 94.50 101 ILE A O 1
ATOM 775 N N . GLU A 1 102 ? 0.146 -6.827 16.615 1.00 94.50 102 GLU A N 1
ATOM 776 C CA . GLU A 1 102 ? 0.633 -6.690 17.984 1.00 94.50 102 GLU A CA 1
ATOM 777 C C . GLU A 1 102 ? -0.243 -5.704 18.770 1.00 94.50 102 GLU A C 1
ATOM 779 O O . GLU A 1 102 ? -0.777 -4.759 18.186 1.00 94.50 102 GLU A O 1
ATOM 784 N N . PRO A 1 103 ? -0.386 -5.873 20.095 1.00 92.50 103 PRO A N 1
ATOM 785 C CA . PRO A 1 103 ? -1.041 -4.877 20.933 1.00 92.50 103 PRO A CA 1
ATOM 786 C C . PRO A 1 103 ? -0.207 -3.590 21.029 1.00 92.50 103 PRO A C 1
ATOM 788 O O . PRO A 1 103 ? 1.026 -3.629 21.057 1.00 92.50 103 PRO A O 1
ATOM 791 N N . ILE A 1 104 ? -0.886 -2.449 21.125 1.00 86.44 104 ILE A N 1
ATOM 792 C CA . ILE A 1 104 ? -0.293 -1.164 21.502 1.00 86.44 104 ILE A CA 1
ATOM 793 C C . ILE A 1 104 ? -0.109 -1.213 23.024 1.00 86.44 104 ILE A C 1
ATOM 795 O O . ILE A 1 104 ? -1.088 -1.363 23.752 1.00 86.44 104 ILE A O 1
ATOM 799 N N . ARG A 1 105 ? 1.141 -1.186 23.492 1.00 74.56 105 ARG A N 1
ATOM 800 C CA . ARG A 1 105 ? 1.472 -1.136 24.924 1.00 74.56 105 ARG A CA 1
ATOM 801 C C . ARG A 1 105 ? 1.506 0.292 25.437 1.00 74.56 105 ARG A C 1
ATOM 803 O O . ARG A 1 105 ? 1.897 1.174 24.640 1.00 74.56 105 ARG A O 1
#

Sequence (105 aa):
MRMLIHATITITGDAALLGACEARLRRLLSPQFLKDEVTEHHGPGGLCYDLKVEGGIPFPVFAQASQEFPDLTFRAEWVNAELGQRGSVTLANGRATRQAIEPIR

Radius of gyration: 13.43 Å; chains: 1; bounding box: 31×25×39 Å